Protein AF-A0A7L0Z2Z5-F1 (afdb_monomer)

InterPro domains:
  IPR043136 B30.2/SPRY domain superfamily [G3DSA:2.60.120.920] (1-47)

Solvent-accessible surface area (backbone atoms only — not comparable to full-atom values): 4110 Å² total; p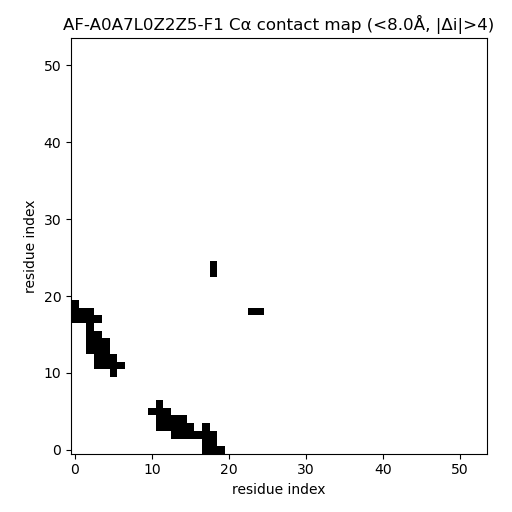er-residue (Å²): 115,85,20,55,47,68,81,89,70,89,58,59,46,90,70,53,80,58,66,56,96,89,62,84,87,83,87,87,85,83,75,64,96,63,70,63,79,83,53,90,74,81,91,85,80,84,79,81,70,84,78,83,78,132

Foldseek 3Di:
DCQFDDDPPPDTDRHGDDDDPPDDDDDDDDDDPCVCVPPPDDDDDPPPDDPDDD

Radius of gyration: 21.75 Å; Cα contacts (8 Å, |Δi|>4): 27; chains: 1; bounding box: 30×34×58 Å

Organism: NCBI:txid441696

Mean predicted aligned error: 13.19 Å

Secondary structure (DSSP, 8-state):
--SEEE-SSS-EEE-SPPP-TT----------TTTTTT----------------

Structure (mmCIF, N/CA/C/O backbone):
data_AF-A0A7L0Z2Z5-F1
#
_entry.id   AF-A0A7L0Z2Z5-F1
#
loop_
_atom_site.group_PDB
_atom_site.id
_atom_site.type_symbol
_atom_site.label_atom_id
_atom_site.label_alt_id
_atom_site.label_comp_id
_atom_site.label_asym_id
_atom_site.label_entity_id
_atom_site.label_seq_id
_atom_site.pdbx_PDB_ins_code
_atom_site.Cartn_x
_atom_site.Cartn_y
_atom_site.Cartn_z
_atom_site.occupancy
_atom_site.B_iso_or_equiv
_atom_site.auth_seq_id
_atom_site.auth_comp_id
_atom_site.auth_asym_id
_atom_site.auth_atom_id
_atom_site.pdbx_PDB_model_num
ATOM 1 N N . ASP A 1 1 ? -4.169 -4.327 12.017 1.00 85.19 1 ASP A N 1
ATOM 2 C CA . ASP A 1 1 ? -3.826 -3.143 11.225 1.00 85.19 1 ASP A CA 1
ATOM 3 C C . ASP A 1 1 ? -4.184 -1.889 12.017 1.00 85.19 1 ASP A C 1
ATOM 5 O O . ASP A 1 1 ? -5.160 -1.927 12.762 1.00 85.19 1 ASP A O 1
ATOM 9 N N . ASP A 1 2 ? -3.372 -0.840 11.936 1.00 89.88 2 ASP A N 1
ATOM 10 C CA . ASP A 1 2 ? -3.602 0.475 12.546 1.00 89.88 2 ASP A CA 1
ATOM 11 C C . ASP A 1 2 ? -3.721 1.606 11.503 1.00 89.88 2 ASP A C 1
ATOM 13 O O . ASP A 1 2 ? -3.775 2.773 11.888 1.00 89.88 2 ASP A O 1
ATOM 17 N N . GLY A 1 3 ? -3.835 1.266 10.210 1.00 92.81 3 GLY A N 1
ATOM 18 C CA . GLY A 1 3 ? -4.078 2.222 9.123 1.00 92.81 3 GLY A CA 1
ATOM 19 C C . GLY A 1 3 ? -2.844 3.038 8.727 1.00 92.81 3 GLY A C 1
ATOM 20 O O . GLY A 1 3 ? -2.974 4.124 8.149 1.00 92.81 3 GLY A O 1
ATOM 21 N N . LYS A 1 4 ? -1.646 2.549 9.068 1.00 94.19 4 LYS A N 1
ATOM 22 C CA . LYS A 1 4 ? -0.381 3.251 8.840 1.00 94.19 4 LYS A CA 1
ATOM 23 C C . LYS A 1 4 ? 0.480 2.601 7.767 1.00 94.19 4 LYS A C 1
ATOM 25 O O . LYS A 1 4 ? 0.541 1.379 7.651 1.00 94.19 4 LYS A O 1
ATOM 30 N N . LEU A 1 5 ? 1.201 3.441 7.031 1.00 92.44 5 LEU A N 1
ATOM 31 C CA . LEU A 1 5 ? 2.226 3.037 6.077 1.00 92.44 5 LEU A CA 1
ATOM 32 C C . LEU A 1 5 ? 3.610 3.141 6.721 1.00 92.44 5 LEU A C 1
ATOM 34 O O . LEU A 1 5 ? 3.930 4.140 7.358 1.00 92.44 5 LEU A O 1
ATOM 38 N N . PHE A 1 6 ? 4.435 2.110 6.543 1.00 93.50 6 PHE A N 1
ATOM 39 C CA . PHE A 1 6 ? 5.765 2.022 7.145 1.00 93.50 6 PHE A CA 1
ATOM 40 C C . PHE A 1 6 ? 6.852 2.040 6.071 1.00 93.50 6 PHE A C 1
ATOM 42 O O . PHE A 1 6 ? 6.846 1.215 5.160 1.00 93.50 6 PHE A O 1
ATOM 49 N N . HIS A 1 7 ? 7.835 2.928 6.228 1.00 92.75 7 HIS A N 1
ATOM 50 C CA . HIS A 1 7 ? 9.008 3.029 5.352 1.00 92.75 7 HIS A CA 1
ATOM 51 C C . HIS A 1 7 ? 10.278 2.526 6.063 1.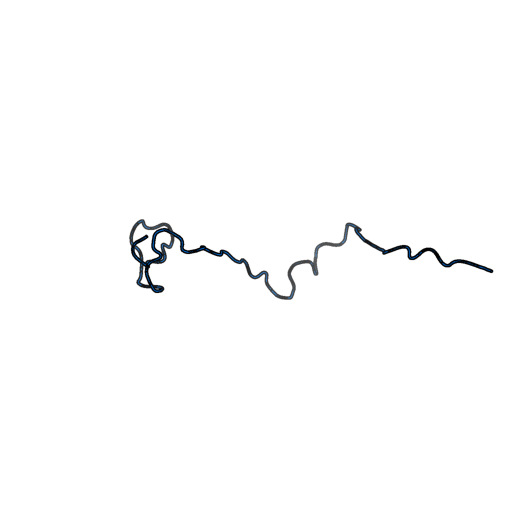00 92.75 7 HIS A C 1
ATOM 53 O O . HIS A 1 7 ? 11.234 3.270 6.262 1.00 92.75 7 HIS A O 1
ATOM 59 N N . GLY A 1 8 ? 10.277 1.270 6.523 1.00 89.56 8 GLY A N 1
ATOM 60 C CA . GLY A 1 8 ? 11.463 0.597 7.088 1.00 89.56 8 GLY A CA 1
ATOM 61 C C . GLY A 1 8 ? 11.981 1.105 8.447 1.00 89.56 8 GLY A C 1
ATOM 62 O O . GLY A 1 8 ? 12.885 0.497 9.008 1.00 89.56 8 GLY A O 1
ATOM 63 N N . SER A 1 9 ? 11.414 2.174 9.009 1.00 86.81 9 SER A N 1
ATOM 64 C CA . SER A 1 9 ? 11.874 2.815 10.254 1.00 86.81 9 SER A CA 1
ATOM 65 C C . SER A 1 9 ? 11.160 2.332 11.526 1.00 86.81 9 SER A C 1
ATOM 67 O O . SER A 1 9 ? 11.474 2.794 12.621 1.00 86.81 9 SER A O 1
ATOM 69 N N . GLY A 1 10 ? 10.165 1.446 11.406 1.00 89.12 10 GLY A N 1
ATOM 70 C CA . GLY A 1 10 ? 9.307 1.016 12.522 1.00 89.12 10 GLY A CA 1
ATOM 71 C C . GLY A 1 10 ? 8.321 2.084 13.022 1.00 89.12 10 GLY A C 1
ATOM 72 O O . GLY A 1 10 ? 7.427 1.767 13.803 1.00 89.12 10 GLY A O 1
ATOM 73 N N . VAL A 1 11 ? 8.435 3.325 12.539 1.00 93.81 11 VAL A N 1
ATOM 74 C CA . VAL A 1 11 ? 7.459 4.405 12.725 1.00 93.81 11 VAL A CA 1
ATOM 75 C C . VAL A 1 11 ? 6.639 4.517 11.441 1.00 93.81 11 VAL A C 1
ATOM 77 O O . VAL A 1 11 ? 7.206 4.539 10.350 1.00 93.81 11 VAL A O 1
ATOM 80 N N . GLY A 1 12 ? 5.312 4.534 11.570 1.00 93.62 12 GLY A N 1
ATOM 81 C CA . GLY A 1 12 ? 4.393 4.597 10.434 1.00 93.62 12 GLY A CA 1
ATOM 82 C C . GLY A 1 12 ? 3.615 5.909 10.374 1.00 93.62 12 GLY A C 1
ATOM 83 O O . GLY A 1 12 ? 3.291 6.483 11.416 1.00 93.62 12 GLY A O 1
ATOM 84 N N . ASP A 1 13 ? 3.273 6.328 9.160 1.00 95.06 13 ASP A N 1
ATOM 85 C CA . ASP A 1 13 ? 2.473 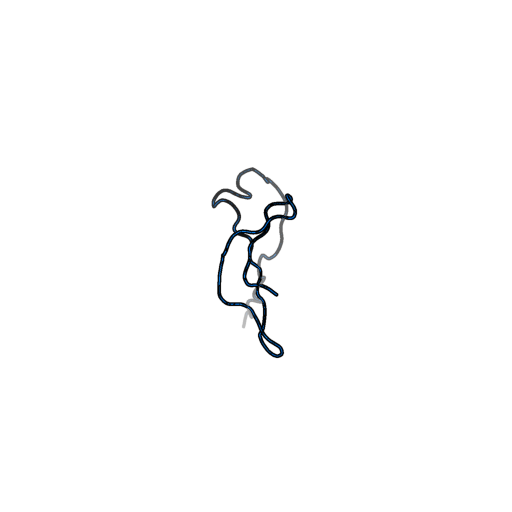7.521 8.870 1.00 95.06 13 ASP A CA 1
ATOM 86 C C . ASP A 1 13 ? 1.012 7.146 8.573 1.00 95.06 13 ASP A C 1
ATOM 88 O O . ASP A 1 13 ? 0.767 6.076 8.009 1.00 95.06 13 ASP A O 1
ATOM 92 N N . PRO A 1 14 ? 0.016 7.989 8.911 1.00 94.81 14 PRO A N 1
ATOM 93 C CA . PRO A 1 14 ? -1.376 7.735 8.541 1.00 94.81 14 PRO A CA 1
ATOM 94 C C . PRO A 1 14 ? -1.536 7.620 7.019 1.00 94.81 14 PRO A C 1
ATOM 96 O O . PRO A 1 14 ? -1.163 8.536 6.289 1.00 94.81 14 PRO A O 1
ATOM 99 N N . PHE A 1 15 ? -2.116 6.516 6.542 1.00 92.88 15 PHE A N 1
ATOM 100 C CA . PHE A 1 15 ? -2.275 6.253 5.106 1.00 92.88 15 PHE A CA 1
ATOM 101 C C . PHE A 1 15 ? -3.731 6.050 4.697 1.00 92.88 15 PHE A C 1
ATOM 103 O O . PHE A 1 15 ? -4.170 6.567 3.672 1.00 92.88 15 PHE A O 1
ATOM 110 N N . GLY A 1 16 ? -4.502 5.324 5.502 1.00 90.00 16 GLY A N 1
ATOM 111 C CA . GLY A 1 16 ? -5.876 5.008 5.150 1.00 90.00 16 GLY A CA 1
ATOM 112 C C . GLY A 1 16 ? -6.675 4.421 6.304 1.00 90.00 16 GLY A C 1
ATOM 113 O O . GLY A 1 16 ? -6.170 4.296 7.423 1.00 90.00 16 GLY A O 1
ATOM 114 N N . PRO A 1 17 ? -7.945 4.079 6.044 1.00 91.44 17 PRO A N 1
ATOM 115 C CA . PRO A 1 17 ? -8.772 3.375 7.006 1.00 91.44 17 PRO A CA 1
ATOM 116 C C . PRO A 1 17 ? -8.093 2.085 7.456 1.00 91.44 17 PRO A C 1
ATOM 118 O O . PRO A 1 17 ? -7.463 1.387 6.665 1.00 91.44 17 PRO A O 1
ATOM 121 N N . ARG A 1 18 ? -8.264 1.755 8.732 1.00 93.00 18 ARG A N 1
ATOM 122 C CA . ARG A 1 18 ? -7.860 0.457 9.259 1.00 93.00 18 ARG A CA 1
ATOM 123 C C . ARG A 1 18 ? -8.719 -0.636 8.630 1.00 93.00 18 ARG A C 1
ATOM 125 O O . ARG A 1 18 ? -9.941 -0.514 8.623 1.00 93.00 18 ARG A O 1
ATOM 132 N N . CYS A 1 19 ? -8.093 -1.740 8.246 1.00 92.00 19 CYS A N 1
ATOM 133 C CA . CYS A 1 19 ? -8.835 -2.946 7.893 1.00 92.00 19 CYS A CA 1
ATOM 134 C C . CYS A 1 19 ? -9.238 -3.770 9.121 1.00 92.00 19 CYS A C 1
ATOM 136 O O . CYS A 1 19 ? -8.529 -3.862 10.136 1.00 92.00 19 CYS A O 1
ATOM 138 N N . TYR A 1 20 ? -10.390 -4.413 8.999 1.00 94.19 20 TYR A N 1
ATOM 139 C CA . TYR A 1 20 ? -11.038 -5.231 10.008 1.00 94.19 20 TYR A CA 1
ATOM 140 C C . TYR A 1 20 ? -11.146 -6.690 9.562 1.00 94.19 20 TYR A C 1
ATOM 142 O O . TYR A 1 20 ? -10.787 -7.085 8.454 1.00 94.19 20 TYR A O 1
ATOM 150 N N . LYS A 1 21 ? -11.606 -7.541 10.482 1.00 96.12 21 LYS A N 1
ATOM 151 C CA . LYS A 1 21 ? -11.808 -8.960 10.195 1.00 96.12 21 LYS A CA 1
ATOM 152 C C . LYS A 1 21 ? -12.862 -9.112 9.094 1.00 96.12 21 LYS A C 1
ATOM 154 O O . LYS A 1 21 ? -14.004 -8.721 9.300 1.00 96.12 21 LYS A O 1
ATOM 159 N N . GLY A 1 22 ? -12.478 -9.754 7.993 1.00 95.75 22 GLY A N 1
ATOM 160 C CA . GLY A 1 22 ? -13.335 -9.959 6.823 1.00 95.75 22 GLY A CA 1
ATOM 161 C C . GLY A 1 22 ? -13.009 -9.030 5.653 1.00 95.75 22 GLY A C 1
ATOM 162 O O . GLY A 1 22 ? -13.416 -9.335 4.536 1.00 95.75 22 GLY A O 1
ATOM 163 N N . ASP A 1 23 ? -12.230 -7.969 5.881 1.00 95.69 23 ASP A N 1
ATOM 164 C CA . ASP A 1 23 ? -11.764 -7.091 4.808 1.00 95.69 23 ASP A CA 1
ATOM 165 C C . ASP A 1 23 ? -10.654 -7.764 3.991 1.00 95.69 23 ASP A C 1
ATOM 167 O O . ASP A 1 23 ? -9.862 -8.561 4.506 1.00 95.69 23 ASP A O 1
ATOM 171 N N . VAL A 1 24 ? -10.580 -7.412 2.706 1.00 93.31 24 VAL A N 1
ATOM 172 C CA . VAL A 1 24 ? -9.562 -7.912 1.775 1.00 93.31 24 VAL A CA 1
ATOM 173 C C . VAL A 1 24 ? -8.517 -6.828 1.530 1.00 93.31 24 VAL A C 1
ATOM 175 O O . VAL A 1 24 ? -8.844 -5.722 1.106 1.00 93.31 24 VAL A O 1
ATOM 178 N N . MET A 1 25 ? -7.250 -7.164 1.777 1.0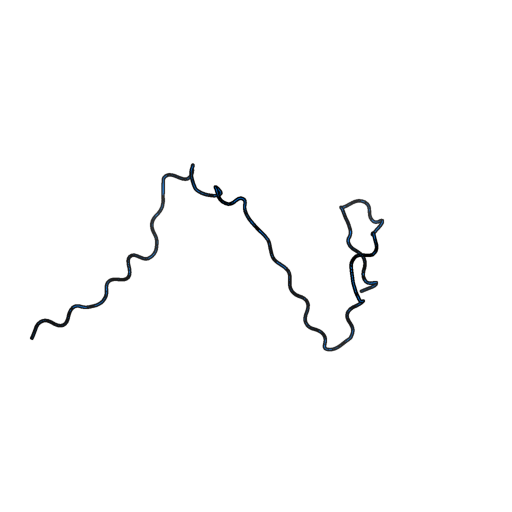0 90.44 25 MET A N 1
ATOM 179 C CA . MET A 1 25 ? -6.098 -6.295 1.523 1.00 90.44 25 MET A CA 1
ATOM 180 C C . MET A 1 25 ? -5.529 -6.553 0.128 1.00 90.44 25 MET A C 1
ATOM 182 O O . MET A 1 25 ? -5.267 -7.702 -0.225 1.00 90.44 25 MET A O 1
ATOM 186 N N . GLY A 1 26 ? -5.287 -5.489 -0.637 1.00 91.94 26 GLY A N 1
ATOM 187 C CA . GLY A 1 26 ? -4.595 -5.554 -1.924 1.00 91.94 26 GLY A CA 1
ATOM 188 C C . GLY A 1 26 ? -3.240 -4.855 -1.869 1.00 91.94 26 GLY A C 1
ATOM 189 O O . GLY A 1 26 ? -3.106 -3.814 -1.229 1.00 91.94 26 GLY A O 1
ATOM 190 N N . CYS A 1 27 ? -2.246 -5.402 -2.567 1.00 91.88 27 CYS A N 1
ATOM 191 C CA . CYS A 1 27 ? -0.985 -4.724 -2.853 1.00 91.88 27 CYS A CA 1
ATOM 192 C C . CYS A 1 27 ? -0.773 -4.652 -4.370 1.00 91.88 27 CYS A C 1
ATOM 194 O O . CYS A 1 27 ? -1.172 -5.548 -5.111 1.00 91.88 27 CYS A O 1
ATOM 196 N N . GLY A 1 28 ? -0.163 -3.565 -4.834 1.00 93.31 28 GLY A N 1
ATOM 197 C CA . GLY A 1 28 ? 0.173 -3.370 -6.237 1.00 93.31 28 GLY A CA 1
ATOM 198 C C . GLY A 1 28 ? 1.525 -2.689 -6.357 1.00 93.31 28 GLY A C 1
ATOM 199 O O . GLY A 1 28 ? 1.864 -1.833 -5.541 1.00 93.31 28 GLY A O 1
ATOM 200 N N . ILE A 1 29 ? 2.288 -3.076 -7.374 1.00 92.31 29 ILE A N 1
ATOM 201 C CA . ILE A 1 29 ? 3.512 -2.389 -7.776 1.00 92.31 29 ILE A CA 1
ATOM 202 C C . ILE A 1 29 ? 3.285 -1.776 -9.153 1.00 92.31 29 ILE A C 1
ATOM 204 O O . ILE A 1 29 ? 2.644 -2.378 -10.013 1.00 92.31 29 ILE A O 1
ATOM 208 N N . MET A 1 30 ? 3.786 -0.562 -9.350 1.00 90.44 30 MET A N 1
ATOM 209 C CA . MET A 1 30 ? 3.787 0.095 -10.649 1.00 90.44 30 MET A CA 1
ATOM 210 C C . MET A 1 30 ? 5.230 0.227 -11.094 1.00 90.44 30 MET A C 1
ATOM 212 O O . MET A 1 30 ? 6.021 0.927 -10.463 1.00 90.44 30 MET A O 1
ATOM 216 N N . PHE A 1 31 ? 5.563 -0.457 -12.179 1.00 89.69 31 PHE A N 1
ATOM 217 C CA . PHE A 1 31 ? 6.834 -0.236 -12.836 1.00 89.69 31 PHE A CA 1
ATOM 218 C C . PHE A 1 31 ? 6.804 1.085 -13.618 1.00 89.69 31 PHE A C 1
ATOM 220 O O . PHE A 1 31 ? 5.734 1.509 -14.075 1.00 89.69 31 PHE A O 1
ATOM 227 N N . PRO A 1 32 ? 7.962 1.742 -13.794 1.00 92.75 32 PRO A N 1
ATOM 228 C CA . PRO A 1 32 ? 8.111 2.799 -14.785 1.00 92.75 32 PRO A CA 1
ATOM 229 C C . PRO A 1 32 ? 7.588 2.353 -16.159 1.00 92.75 32 PRO A C 1
ATOM 231 O O . PRO A 1 32 ? 7.641 1.173 -16.503 1.00 92.75 32 PRO A O 1
ATOM 234 N N . ARG A 1 33 ? 7.065 3.289 -16.959 1.00 87.00 33 ARG A N 1
ATOM 235 C CA . ARG A 1 33 ? 6.452 2.970 -18.269 1.00 87.00 33 ARG A CA 1
ATOM 236 C C . ARG A 1 33 ? 7.439 2.361 -19.269 1.00 87.00 33 ARG A C 1
ATOM 238 O O . ARG A 1 33 ? 7.025 1.751 -20.245 1.00 87.00 33 ARG A O 1
ATOM 245 N N . ASP A 1 34 ? 8.717 2.588 -19.039 1.00 86.62 34 ASP A N 1
ATOM 246 C CA . ASP A 1 34 ? 9.873 2.138 -19.801 1.00 86.62 34 ASP A CA 1
ATOM 247 C C . ASP A 1 34 ? 10.537 0.886 -19.207 1.00 86.62 34 ASP A C 1
ATOM 249 O O . ASP A 1 34 ? 11.552 0.423 -19.726 1.00 86.62 34 ASP A O 1
ATOM 253 N N . TYR A 1 35 ? 9.958 0.297 -18.159 1.00 83.25 35 TYR A N 1
ATOM 254 C CA . TYR A 1 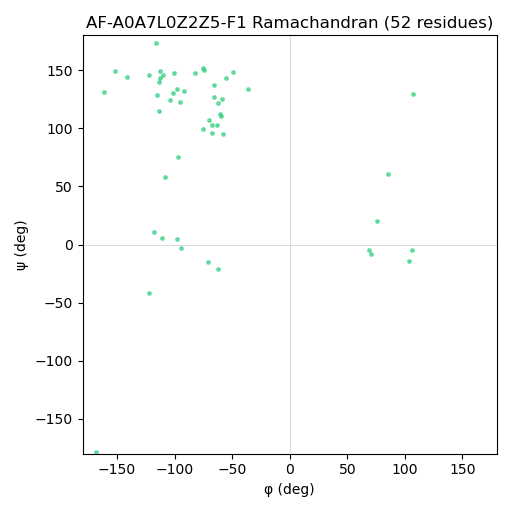35 ? 10.425 -0.966 -17.604 1.00 83.25 35 TYR A CA 1
ATOM 255 C C . TYR A 1 35 ? 10.340 -2.074 -18.665 1.00 83.25 35 TYR A C 1
ATOM 257 O O . TYR A 1 35 ? 9.251 -2.438 -19.105 1.00 83.25 35 TYR A O 1
ATOM 265 N N . GLY A 1 36 ? 11.500 -2.568 -19.107 1.00 73.06 36 GLY A N 1
ATOM 266 C CA . GLY A 1 36 ? 11.634 -3.568 -20.173 1.00 73.06 36 GLY A CA 1
ATOM 267 C C . GLY A 1 36 ? 12.139 -3.032 -21.518 1.00 73.06 36 GLY A C 1
ATOM 268 O O . GLY A 1 36 ? 12.403 -3.830 -22.410 1.00 73.06 36 GLY A O 1
ATOM 269 N N . ARG A 1 37 ? 12.339 -1.715 -21.685 1.00 63.38 37 ARG A N 1
ATOM 270 C CA . ARG A 1 37 ? 12.866 -1.159 -22.948 1.00 63.38 37 ARG A CA 1
ATOM 271 C C . ARG A 1 37 ? 14.351 -1.477 -23.197 1.00 63.38 37 ARG A C 1
ATOM 273 O O . ARG A 1 37 ? 14.785 -1.399 -24.341 1.00 63.38 37 ARG A O 1
ATOM 280 N N . ASP A 1 38 ? 15.060 -1.923 -22.159 1.00 62.75 38 ASP A N 1
ATOM 281 C CA . ASP A 1 38 ? 16.465 -2.353 -22.218 1.00 62.75 38 ASP A CA 1
ATOM 282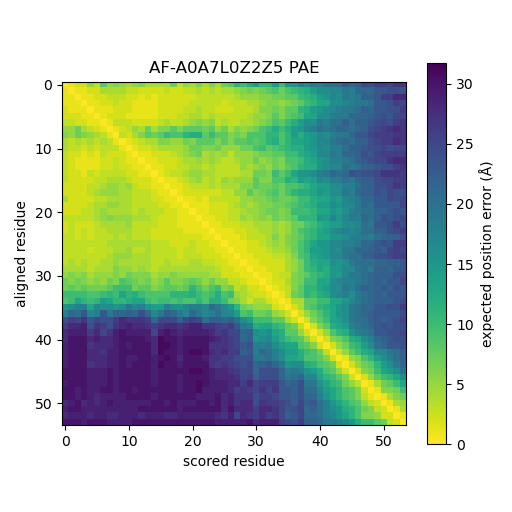 C C . ASP A 1 38 ? 16.643 -3.876 -22.018 1.00 62.75 38 ASP A C 1
ATOM 284 O O . ASP A 1 38 ? 17.771 -4.358 -21.934 1.00 62.75 38 ASP A O 1
ATOM 288 N N . SER A 1 39 ? 15.552 -4.653 -21.923 1.00 62.03 39 SER A N 1
ATOM 289 C CA . SER A 1 39 ? 15.619 -6.122 -21.851 1.00 62.03 39 SER A CA 1
ATOM 290 C C . SER A 1 39 ? 15.387 -6.702 -23.243 1.00 62.03 39 SER A C 1
ATOM 292 O O . SER A 1 39 ? 14.303 -7.178 -23.570 1.00 62.03 39 SER A O 1
ATOM 294 N N . GLU A 1 40 ? 16.400 -6.616 -24.102 1.00 63.00 40 GLU A N 1
ATOM 295 C CA . GLU A 1 40 ? 16.439 -7.413 -25.327 1.00 63.00 40 GLU A CA 1
ATOM 2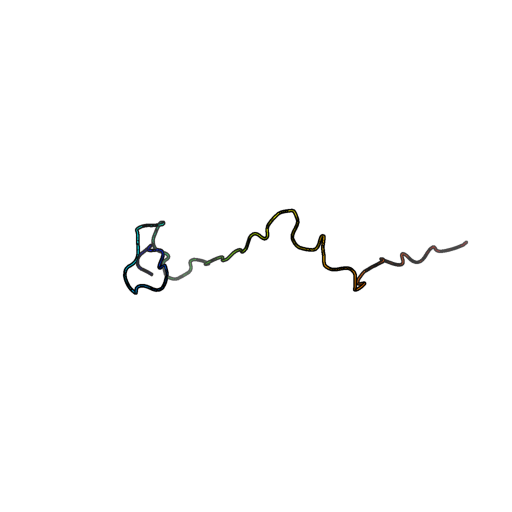96 C C . GLU A 1 40 ? 16.501 -8.914 -24.948 1.00 63.00 40 GLU A C 1
ATOM 298 O O . GLU A 1 40 ? 17.548 -9.410 -24.540 1.00 63.00 40 GLU A O 1
ATOM 303 N N . GLY A 1 41 ? 15.366 -9.622 -25.063 1.00 60.06 41 GLY A N 1
ATOM 304 C CA . GLY A 1 41 ? 15.189 -11.066 -24.797 1.00 60.06 41 GLY A CA 1
ATOM 305 C C . GLY A 1 41 ? 14.411 -11.322 -23.493 1.00 60.06 41 GLY A C 1
ATOM 306 O O . GLY A 1 41 ? 14.731 -10.731 -22.470 1.00 60.06 41 GLY A O 1
ATOM 307 N N . ASP A 1 42 ? 13.357 -12.135 -23.418 1.00 52.78 42 ASP A N 1
ATOM 308 C CA . ASP A 1 42 ? 13.005 -13.333 -24.179 1.00 52.78 42 ASP A CA 1
ATOM 309 C C . ASP A 1 42 ? 11.470 -13.502 -24.244 1.00 52.78 42 ASP A C 1
ATOM 311 O O . ASP A 1 42 ? 10.724 -13.071 -23.366 1.00 52.78 42 ASP A O 1
ATOM 315 N N . SER A 1 43 ? 11.063 -14.088 -25.358 1.00 59.50 43 SER A N 1
ATOM 316 C CA . SER A 1 43 ? 9.761 -14.547 -25.838 1.00 59.50 43 SER A CA 1
ATOM 317 C C . SER A 1 43 ? 8.842 -15.142 -24.766 1.00 59.50 43 SER A C 1
ATOM 319 O O . SER A 1 43 ? 9.276 -16.033 -24.057 1.00 59.50 43 SER A O 1
ATOM 321 N N . ASP A 1 44 ? 7.562 -14.757 -24.739 1.00 55.94 44 ASP A N 1
ATOM 322 C CA . ASP A 1 44 ? 6.460 -15.691 -24.469 1.00 55.94 44 ASP A CA 1
ATOM 323 C C . ASP A 1 44 ? 5.119 -15.106 -24.957 1.00 55.94 44 ASP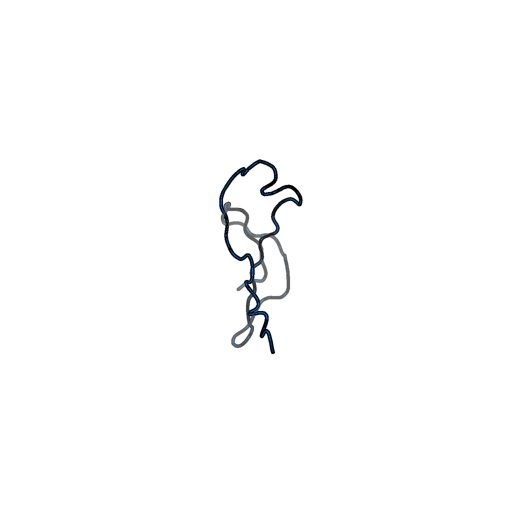 A C 1
ATOM 325 O O . ASP A 1 44 ? 4.768 -13.964 -24.666 1.00 55.94 44 ASP A O 1
ATOM 329 N N . ASP A 1 45 ? 4.382 -15.943 -25.691 1.00 56.81 45 ASP A N 1
ATOM 330 C CA . ASP A 1 45 ? 3.004 -15.779 -26.182 1.00 56.81 45 ASP A CA 1
ATOM 331 C C . ASP A 1 45 ? 2.785 -15.026 -27.515 1.00 56.81 45 ASP A C 1
ATOM 333 O O . ASP A 1 45 ? 2.049 -14.043 -27.623 1.00 56.81 45 ASP A O 1
ATOM 337 N N . ALA A 1 46 ? 3.356 -15.566 -28.598 1.00 57.47 46 ALA A N 1
ATOM 338 C CA . ALA A 1 46 ? 2.667 -15.524 -29.887 1.00 57.47 46 ALA A CA 1
ATOM 339 C C . ALA A 1 46 ? 1.548 -16.575 -29.848 1.00 57.47 46 ALA A C 1
ATOM 341 O O . ALA A 1 46 ? 1.788 -17.769 -30.019 1.00 57.47 46 ALA A O 1
ATOM 342 N N . SER A 1 47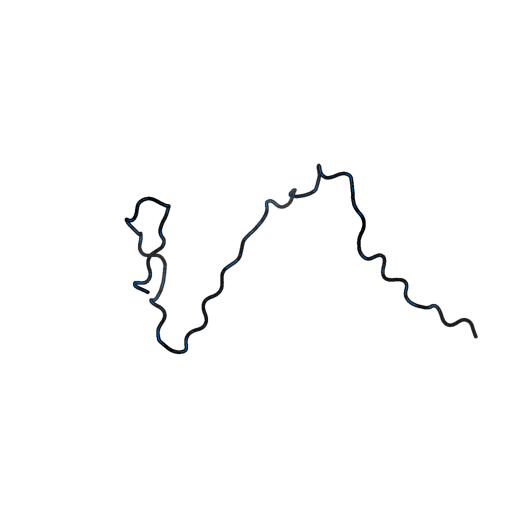 ? 0.327 -16.124 -29.583 1.00 58.16 47 SER A N 1
ATOM 343 C CA . SER A 1 47 ? -0.892 -16.919 -29.700 1.00 58.16 47 SER A CA 1
ATOM 344 C C . SER A 1 47 ? -1.047 -17.452 -31.132 1.00 58.16 47 SER A C 1
ATOM 346 O O . SER A 1 47 ? -1.581 -16.775 -32.011 1.00 58.16 47 SER A O 1
ATOM 348 N N . GLU A 1 48 ? -0.589 -18.682 -31.389 1.00 53.91 48 GLU A N 1
ATOM 349 C CA . GLU A 1 48 ? -0.980 -19.424 -32.589 1.00 53.91 48 GLU A CA 1
ATOM 350 C C . GLU A 1 48 ? -2.472 -19.768 -32.485 1.00 53.91 48 GLU A C 1
ATOM 352 O O . GLU A 1 48 ? -2.884 -20.748 -31.862 1.00 53.91 48 GLU A O 1
ATOM 357 N N . LEU A 1 49 ? -3.312 -18.933 -33.094 1.00 61.44 49 LEU A N 1
ATOM 358 C CA . LEU A 1 49 ? -4.674 -19.320 -33.441 1.00 61.44 49 LEU A CA 1
ATOM 359 C C . LEU A 1 49 ? -4.593 -20.420 -34.513 1.00 61.44 49 LEU A C 1
ATOM 361 O O . LEU A 1 49 ? -3.956 -20.193 -35.545 1.00 61.44 49 LEU A O 1
ATOM 365 N N . PRO A 1 50 ? -5.240 -21.589 -34.346 1.00 57.78 50 PRO A N 1
ATOM 366 C CA . PRO A 1 50 ? -5.307 -22.552 -35.431 1.00 57.78 50 PRO A CA 1
ATOM 367 C C . PRO A 1 50 ? -6.218 -21.991 -36.530 1.00 57.78 50 PRO A C 1
ATOM 369 O O . PRO A 1 50 ? -7.441 -21.955 -36.380 1.00 57.78 50 PRO A O 1
ATOM 372 N N . GLU A 1 51 ? -5.644 -21.561 -37.655 1.00 60.06 51 GLU A N 1
ATOM 373 C CA . GLU A 1 51 ? -6.427 -21.347 -38.871 1.00 60.06 51 GLU A CA 1
ATOM 374 C C . GLU A 1 51 ? -6.919 -22.706 -39.385 1.00 60.06 51 GLU A C 1
ATOM 376 O O . GLU A 1 51 ? -6.184 -23.482 -39.998 1.00 60.06 51 GLU A O 1
ATOM 381 N N . VAL A 1 52 ? -8.199 -22.988 -39.139 1.00 65.19 52 VAL A N 1
ATOM 382 C CA . VAL A 1 52 ? -8.959 -24.013 -39.857 1.00 65.19 52 VAL A CA 1
ATOM 383 C C . VAL A 1 52 ? -8.958 -23.642 -41.338 1.00 65.19 52 VAL A C 1
ATOM 385 O O . VAL A 1 52 ? -9.598 -22.670 -41.739 1.00 65.19 52 VAL A O 1
ATOM 388 N N . LYS A 1 53 ? -8.260 -24.425 -42.162 1.00 55.69 53 LYS A N 1
ATOM 389 C CA . LYS A 1 53 ? -8.455 -24.406 -43.615 1.00 55.69 53 LYS A CA 1
ATOM 390 C C . LYS A 1 53 ? -9.435 -25.513 -44.002 1.00 55.69 53 LYS A C 1
ATOM 392 O O . LYS A 1 53 ? -9.232 -26.672 -43.647 1.00 55.69 53 LYS A O 1
ATOM 397 N N . VAL A 1 54 ? -10.508 -25.061 -44.654 1.00 59.31 54 VAL A N 1
ATOM 398 C CA . VAL A 1 54 ? -11.653 -25.791 -45.229 1.00 59.31 54 VAL A CA 1
ATOM 399 C C . VAL A 1 54 ? -11.217 -26.891 -46.189 1.00 59.31 54 VAL A C 1
ATOM 401 O O . VAL A 1 54 ? -10.263 -26.640 -46.959 1.00 59.31 54 VAL A O 1
#

Sequence (54 aa):
DDGKLFHGSGVGDPFGPRCYKGDVMGCGIMFPRDYGRDSEGDSDDASELPEVKV

pLDDT: mean 80.48, std 15.58, range [52.78, 96.12]